Protein AF-A0A7U9SNG9-F1 (afdb_monomer)

Mean predicted aligned error: 2.89 Å

Structure (mmCIF, N/CA/C/O backbone):
data_AF-A0A7U9SNG9-F1
#
_entry.id   AF-A0A7U9SNG9-F1
#
loop_
_atom_site.group_PDB
_atom_site.id
_atom_site.type_symbol
_atom_site.label_atom_id
_atom_site.label_alt_id
_atom_site.label_comp_id
_atom_site.label_asym_id
_atom_site.label_entity_id
_atom_site.label_seq_id
_atom_site.pdbx_PDB_ins_code
_atom_site.Cartn_x
_atom_site.Cartn_y
_atom_site.Cartn_z
_atom_site.occupancy
_atom_site.B_iso_or_equiv
_atom_site.auth_seq_id
_atom_site.auth_comp_id
_atom_site.auth_asym_id
_atom_site.auth_atom_id
_atom_site.pdbx_PDB_model_num
ATOM 1 N N . MET A 1 1 ? -12.067 7.812 3.633 1.00 87.81 1 MET A N 1
ATOM 2 C CA . MET A 1 1 ? -10.683 7.330 3.755 1.00 87.81 1 MET A CA 1
ATOM 3 C C . MET A 1 1 ? -10.363 6.458 2.551 1.00 87.81 1 MET A C 1
ATOM 5 O O . MET A 1 1 ? -11.029 5.440 2.369 1.00 87.81 1 MET A O 1
ATOM 9 N N . ASN A 1 2 ? -9.416 6.870 1.709 1.00 94.56 2 ASN A N 1
ATOM 10 C CA . ASN A 1 2 ? -8.932 6.049 0.591 1.00 94.56 2 ASN A CA 1
ATOM 11 C C . ASN A 1 2 ? -7.917 4.990 1.081 1.00 94.56 2 ASN A C 1
ATOM 13 O O . ASN A 1 2 ? -7.527 4.973 2.253 1.00 94.56 2 ASN A O 1
ATOM 17 N N . PHE A 1 3 ? -7.509 4.075 0.196 1.00 96.81 3 PHE A N 1
ATOM 18 C CA . PHE A 1 3 ? -6.567 3.006 0.546 1.00 96.81 3 PHE A CA 1
ATOM 19 C C . PHE A 1 3 ? -5.218 3.551 1.035 1.00 96.81 3 PHE A C 1
ATOM 21 O O . PHE A 1 3 ? -4.650 3.014 1.987 1.00 96.81 3 PHE A O 1
ATOM 28 N N . TYR A 1 4 ? -4.722 4.625 0.412 1.00 97.12 4 TYR A N 1
ATOM 29 C CA . TYR A 1 4 ? -3.463 5.261 0.795 1.00 97.12 4 TYR A CA 1
ATOM 30 C C . TYR A 1 4 ? -3.521 5.783 2.232 1.00 97.12 4 TYR A C 1
ATOM 32 O O . TYR A 1 4 ? -2.713 5.380 3.065 1.00 97.12 4 TYR A O 1
ATOM 40 N N . GLU A 1 5 ? -4.519 6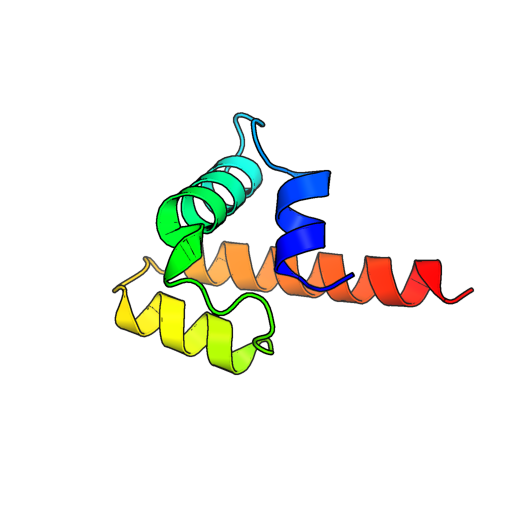.604 2.555 1.00 96.19 5 GLU A N 1
ATOM 41 C CA . GLU A 1 5 ? -4.729 7.144 3.900 1.00 96.19 5 GLU A CA 1
ATOM 42 C C . GLU A 1 5 ? -4.841 6.029 4.947 1.00 96.19 5 GLU A C 1
ATOM 44 O O . GLU A 1 5 ? -4.224 6.108 6.011 1.00 96.19 5 GLU A O 1
ATOM 49 N N . TRP A 1 6 ? -5.575 4.958 4.626 1.00 97.44 6 TRP A N 1
ATOM 50 C CA . TRP A 1 6 ? -5.719 3.804 5.510 1.00 97.44 6 TRP A CA 1
ATOM 51 C C . TRP A 1 6 ? -4.391 3.072 5.742 1.00 97.44 6 TRP A C 1
ATOM 53 O O . TRP A 1 6 ? -4.069 2.731 6.882 1.00 97.44 6 TRP A O 1
ATOM 63 N N . MET A 1 7 ? -3.596 2.856 4.689 1.00 98.00 7 MET A N 1
ATOM 64 C CA . MET A 1 7 ? -2.273 2.232 4.793 1.00 98.00 7 MET A CA 1
ATOM 65 C C . MET A 1 7 ? -1.324 3.069 5.651 1.00 98.00 7 MET A C 1
ATOM 67 O O . MET A 1 7 ? -0.701 2.527 6.568 1.00 98.00 7 MET A O 1
ATOM 71 N N . ILE A 1 8 ? -1.256 4.382 5.401 1.00 97.50 8 ILE A N 1
ATOM 72 C CA . ILE A 1 8 ? -0.398 5.293 6.164 1.00 97.50 8 ILE A CA 1
ATOM 73 C C . ILE A 1 8 ? -0.825 5.321 7.633 1.00 97.50 8 ILE A C 1
ATOM 75 O O . ILE A 1 8 ? -0.003 5.071 8.511 1.00 97.50 8 ILE A O 1
ATOM 79 N N . GLY A 1 9 ? -2.111 5.539 7.916 1.00 96.88 9 GLY A N 1
ATOM 80 C CA . GLY A 1 9 ? -2.611 5.611 9.290 1.00 96.88 9 GLY A CA 1
ATOM 81 C C . GLY A 1 9 ? -2.434 4.308 10.076 1.00 96.88 9 GLY A C 1
ATOM 82 O O . GLY A 1 9 ? -2.219 4.334 11.288 1.00 96.88 9 GLY A O 1
ATOM 83 N N . LYS A 1 10 ? -2.503 3.152 9.405 1.00 96.81 10 LYS A N 1
ATOM 84 C CA . LYS A 1 10 ? -2.475 1.844 10.069 1.00 96.81 10 LYS A CA 1
ATOM 85 C C . LYS A 1 10 ? -1.089 1.217 10.161 1.00 96.81 10 LYS A C 1
ATOM 87 O O . LYS A 1 10 ? -0.848 0.486 11.128 1.00 96.81 10 LYS A O 1
ATOM 92 N N . TYR A 1 11 ? -0.206 1.425 9.185 1.00 98.12 11 TYR A N 1
ATOM 93 C CA . TYR A 1 11 ? 1.032 0.645 9.061 1.00 98.12 11 TYR A CA 1
ATOM 94 C C . TYR A 1 11 ? 2.320 1.458 8.960 1.00 98.12 11 TYR A C 1
ATOM 96 O O . TYR A 1 11 ? 3.369 0.892 9.261 1.00 98.12 11 TYR A O 1
ATOM 104 N N . TYR A 1 12 ? 2.274 2.742 8.599 1.00 97.75 12 TYR A N 1
ATOM 105 C CA . TYR A 1 12 ? 3.491 3.541 8.443 1.00 97.75 12 TYR A CA 1
ATOM 106 C C . TYR A 1 12 ? 4.354 3.546 9.719 1.00 97.75 12 TYR A C 1
ATOM 108 O O . TYR A 1 12 ? 3.842 3.679 10.833 1.00 97.75 12 TYR A O 1
ATOM 116 N N . GLY A 1 13 ? 5.668 3.372 9.548 1.00 96.94 13 GLY A N 1
ATOM 117 C CA . GLY A 1 13 ? 6.648 3.332 10.640 1.00 96.94 13 GLY A CA 1
ATOM 118 C C . GLY A 1 13 ? 6.727 2.010 11.414 1.00 96.94 13 GLY A C 1
ATOM 119 O O . GLY A 1 13 ? 7.444 1.938 12.410 1.00 96.94 13 GLY A O 1
ATOM 120 N N . LYS A 1 14 ? 6.003 0.963 10.998 1.00 97.62 14 LYS A N 1
ATOM 121 C CA . LYS A 1 14 ? 6.103 -0.374 11.605 1.00 97.62 14 LYS A CA 1
ATOM 122 C C . LYS A 1 14 ? 7.149 -1.220 10.886 1.00 97.62 14 LYS A C 1
ATOM 124 O O . LYS A 1 14 ? 7.074 -1.350 9.673 1.00 97.62 14 LYS A O 1
ATOM 129 N N . ASP A 1 15 ? 8.016 -1.882 11.646 1.00 97.50 15 ASP A N 1
ATOM 130 C CA . ASP A 1 15 ? 8.985 -2.866 11.136 1.00 97.50 15 ASP A CA 1
ATOM 131 C C . ASP A 1 15 ? 8.283 -4.192 10.783 1.00 97.50 15 ASP A C 1
ATOM 133 O O . ASP A 1 15 ? 8.271 -5.168 11.534 1.00 97.50 15 ASP A O 1
ATOM 137 N N . THR A 1 16 ? 7.530 -4.160 9.686 1.00 97.31 16 THR A N 1
ATOM 138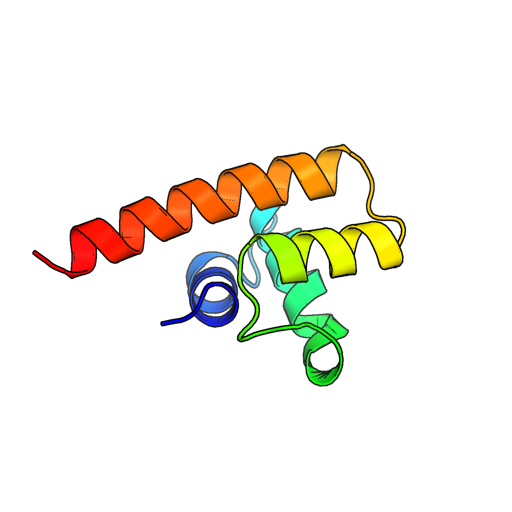 C CA . THR A 1 16 ? 6.751 -5.275 9.141 1.00 97.31 16 THR A CA 1
ATOM 139 C C . THR A 1 16 ? 6.604 -5.069 7.636 1.00 97.31 16 THR A C 1
ATOM 141 O O . THR A 1 16 ? 6.508 -3.916 7.223 1.00 97.31 16 THR A O 1
ATOM 144 N N . PRO A 1 17 ? 6.354 -6.119 6.832 1.00 97.75 17 PRO A N 1
ATOM 145 C CA . PRO A 1 17 ? 6.163 -5.951 5.389 1.00 97.75 17 PRO A CA 1
ATOM 146 C C . PRO A 1 17 ? 5.077 -4.927 5.016 1.00 97.75 17 PRO A C 1
ATOM 148 O O . PRO A 1 17 ? 5.182 -4.209 4.030 1.00 97.75 17 PRO A O 1
ATOM 151 N N . ARG A 1 18 ? 4.006 -4.828 5.819 1.00 98.25 18 ARG A N 1
ATOM 152 C CA . ARG A 1 18 ? 2.931 -3.842 5.597 1.00 98.25 18 ARG A CA 1
ATOM 153 C C . ARG A 1 18 ? 3.380 -2.413 5.884 1.00 98.25 18 ARG A C 1
ATOM 155 O O . ARG A 1 18 ? 2.866 -1.491 5.261 1.00 98.25 18 ARG A O 1
ATOM 162 N N . GLY A 1 19 ? 4.261 -2.247 6.867 1.00 98.25 19 GLY A N 1
ATOM 163 C CA . GLY A 1 19 ? 4.860 -0.960 7.184 1.00 98.25 19 GLY A CA 1
ATOM 164 C C . GLY A 1 19 ? 5.900 -0.555 6.153 1.00 98.25 19 GLY A C 1
ATOM 165 O O . GLY A 1 19 ? 5.902 0.612 5.780 1.00 98.25 19 GLY A O 1
ATOM 166 N N . ASP A 1 20 ? 6.650 -1.514 5.606 1.00 97.31 20 ASP A N 1
ATOM 167 C CA . ASP A 1 20 ? 7.541 -1.292 4.462 1.00 97.31 20 ASP A CA 1
ATOM 168 C C . ASP A 1 20 ? 6.739 -0.812 3.248 1.00 97.31 20 ASP A C 1
ATOM 170 O O . ASP A 1 20 ? 6.990 0.276 2.746 1.00 97.31 20 ASP A O 1
ATOM 174 N N . LEU A 1 21 ? 5.661 -1.520 2.877 1.00 96.88 21 LEU A N 1
ATOM 175 C CA . LEU A 1 21 ? 4.767 -1.090 1.794 1.00 96.88 21 LEU A CA 1
ATOM 176 C C . LEU A 1 21 ? 4.172 0.308 2.046 1.00 96.88 21 LEU A C 1
ATOM 178 O O . LEU A 1 21 ? 4.076 1.117 1.129 1.00 96.88 21 LEU A O 1
ATOM 182 N N . ALA A 1 22 ? 3.761 0.615 3.281 1.00 97.88 22 ALA A N 1
ATOM 183 C CA . ALA A 1 22 ? 3.278 1.954 3.627 1.00 97.88 22 ALA A CA 1
ATOM 184 C C . ALA A 1 22 ? 4.391 3.013 3.531 1.00 97.88 22 ALA A C 1
ATOM 186 O O . ALA A 1 22 ? 4.120 4.156 3.165 1.00 97.88 22 ALA A O 1
ATOM 187 N N . GLY A 1 23 ? 5.627 2.641 3.867 1.00 97.38 23 GLY A N 1
ATOM 188 C CA . GLY A 1 23 ? 6.823 3.457 3.699 1.00 97.38 23 GLY A CA 1
ATOM 189 C C . GLY A 1 23 ? 7.099 3.761 2.232 1.00 97.38 23 GLY A C 1
ATOM 190 O O . GLY A 1 23 ? 7.237 4.931 1.889 1.00 97.38 23 GLY A O 1
ATOM 191 N N . ASP A 1 24 ? 7.070 2.745 1.370 1.00 94.81 24 ASP A N 1
ATOM 192 C CA . ASP A 1 24 ? 7.259 2.882 -0.078 1.00 94.81 24 ASP A CA 1
ATOM 193 C C . ASP A 1 24 ? 6.194 3.800 -0.690 1.00 94.81 24 ASP A C 1
ATOM 195 O O . ASP A 1 24 ? 6.511 4.751 -1.402 1.00 94.81 24 ASP A O 1
ATOM 199 N N . MET A 1 25 ? 4.921 3.591 -0.332 1.00 95.75 25 MET A N 1
ATOM 200 C CA . MET A 1 25 ? 3.818 4.461 -0.757 1.00 95.75 25 MET A CA 1
ATOM 201 C C . MET A 1 25 ? 4.045 5.920 -0.339 1.00 95.75 25 MET A C 1
ATOM 203 O O . MET A 1 25 ? 3.755 6.834 -1.109 1.00 95.75 25 MET A O 1
ATOM 207 N N . LYS A 1 26 ? 4.537 6.147 0.888 1.00 96.12 26 LYS A N 1
ATOM 208 C CA . LYS A 1 26 ? 4.814 7.489 1.419 1.00 96.12 26 LYS A CA 1
ATOM 209 C C . LYS A 1 26 ? 6.053 8.119 0.787 1.00 96.12 26 LYS A C 1
ATOM 211 O O . LYS A 1 26 ? 6.107 9.338 0.674 1.00 96.12 26 LYS A O 1
ATOM 216 N N . HIS A 1 27 ? 7.047 7.321 0.410 1.00 94.62 27 HIS A N 1
ATOM 217 C CA . HIS A 1 27 ? 8.234 7.809 -0.282 1.00 94.62 27 HIS A CA 1
ATOM 218 C C . HIS A 1 27 ? 7.884 8.292 -1.693 1.00 94.62 27 HIS A C 1
ATOM 220 O O . HIS A 1 27 ? 8.289 9.379 -2.092 1.00 94.62 27 HIS A O 1
ATOM 226 N N . GLU A 1 28 ? 7.031 7.542 -2.390 1.00 90.75 28 GLU A N 1
ATOM 227 C CA . GLU A 1 28 ? 6.524 7.856 -3.730 1.00 90.75 28 GLU A CA 1
ATOM 228 C C . GLU A 1 28 ? 5.300 8.790 -3.704 1.00 90.75 28 GLU A C 1
ATOM 230 O O . GLU A 1 28 ? 4.467 8.766 -4.609 1.00 90.75 28 GLU A O 1
ATOM 235 N N . GLU A 1 29 ? 5.147 9.619 -2.664 1.00 85.50 29 GLU A N 1
ATOM 236 C CA . GLU A 1 29 ? 3.918 10.377 -2.402 1.00 85.50 29 GLU A CA 1
ATOM 237 C C . GLU A 1 29 ? 3.456 11.246 -3.588 1.00 85.50 29 GLU A C 1
ATOM 239 O O . GLU A 1 29 ? 2.252 11.410 -3.785 1.00 85.50 29 GLU A O 1
ATOM 244 N N . ASP A 1 30 ? 4.366 11.789 -4.394 1.00 87.31 30 ASP A N 1
ATOM 245 C CA . ASP A 1 30 ? 4.007 12.636 -5.540 1.00 87.31 30 ASP A CA 1
ATOM 246 C C . ASP A 1 30 ? 3.575 11.834 -6.783 1.00 87.31 30 ASP A C 1
ATOM 248 O O . ASP A 1 30 ? 2.812 12.340 -7.608 1.00 87.31 30 ASP A O 1
ATOM 252 N N . GLY A 1 31 ? 4.031 10.583 -6.919 1.00 90.81 31 GLY A N 1
ATOM 253 C CA . GLY A 1 31 ? 3.765 9.718 -8.077 1.00 90.81 31 GLY A CA 1
ATOM 254 C C . GLY A 1 31 ? 2.739 8.611 -7.824 1.00 90.81 31 GLY A C 1
ATOM 255 O O . GLY A 1 31 ? 2.126 8.104 -8.767 1.00 90.81 31 GLY A O 1
ATOM 256 N N . PHE A 1 32 ? 2.526 8.234 -6.563 1.00 94.56 32 PHE A N 1
ATOM 257 C CA . PHE A 1 32 ? 1.642 7.139 -6.192 1.00 94.56 32 PHE A CA 1
ATOM 258 C C . PHE A 1 32 ? 0.164 7.491 -6.464 1.00 94.56 32 PHE A C 1
ATOM 260 O O . PHE A 1 32 ? -0.303 8.564 -6.065 1.00 94.56 32 PHE A O 1
ATOM 267 N N . PRO A 1 33 ? -0.635 6.602 -7.089 1.00 95.38 33 PRO A N 1
ATOM 268 C CA . PRO A 1 33 ? -2.040 6.871 -7.403 1.00 95.38 33 PRO A CA 1
ATOM 269 C C . PRO A 1 33 ? -2.944 6.762 -6.157 1.00 95.38 33 PRO A C 1
ATOM 271 O O . PRO A 1 33 ? -3.686 5.796 -6.001 1.00 95.38 33 PRO A O 1
ATOM 274 N N . LYS A 1 34 ? -2.908 7.766 -5.269 1.00 93.69 34 LYS A N 1
ATOM 275 C CA . LYS A 1 34 ? -3.603 7.769 -3.958 1.00 93.69 34 LYS A CA 1
ATOM 276 C C . LYS A 1 34 ? -5.116 7.573 -4.042 1.00 93.69 34 LYS A C 1
ATOM 278 O O . LYS A 1 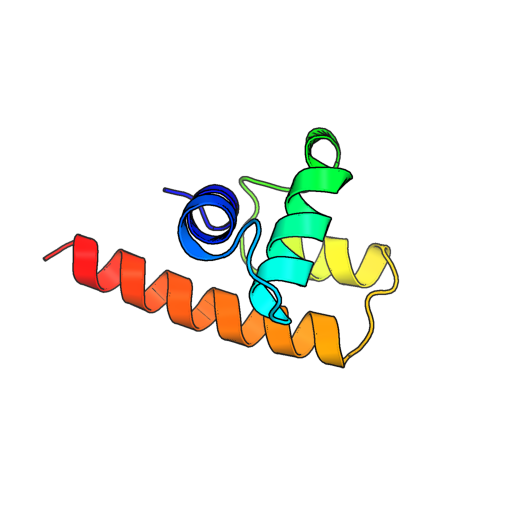34 ? -5.687 6.860 -3.221 1.00 93.69 34 LYS A O 1
ATOM 283 N N . ASP A 1 35 ? -5.736 8.183 -5.048 1.00 92.62 35 ASP A N 1
ATOM 284 C CA . ASP A 1 35 ? -7.177 8.083 -5.323 1.00 92.62 35 ASP A CA 1
ATOM 285 C C . ASP A 1 35 ? -7.498 6.989 -6.353 1.00 92.62 35 ASP A C 1
ATOM 287 O O . ASP A 1 35 ? -8.601 6.920 -6.895 1.00 92.62 35 ASP A O 1
ATOM 291 N N . GLY A 1 36 ? -6.511 6.145 -6.666 1.00 91.00 36 GLY A N 1
ATOM 292 C CA . GLY A 1 36 ? -6.675 5.011 -7.554 1.00 91.00 36 GLY A CA 1
ATOM 293 C C . GLY A 1 36 ? -7.500 3.900 -6.924 1.00 91.00 36 GLY A C 1
ATOM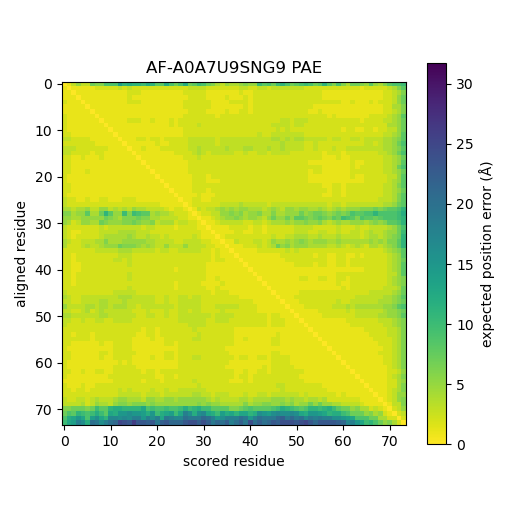 294 O O . GLY A 1 36 ? -7.424 3.628 -5.725 1.00 91.00 36 GLY A O 1
ATOM 295 N N . ASP A 1 37 ? -8.267 3.219 -7.769 1.00 95.62 37 ASP A N 1
ATOM 296 C CA . ASP A 1 37 ? -8.857 1.944 -7.401 1.00 95.62 37 ASP A CA 1
ATOM 297 C C . ASP A 1 37 ? -7.791 0.836 -7.345 1.00 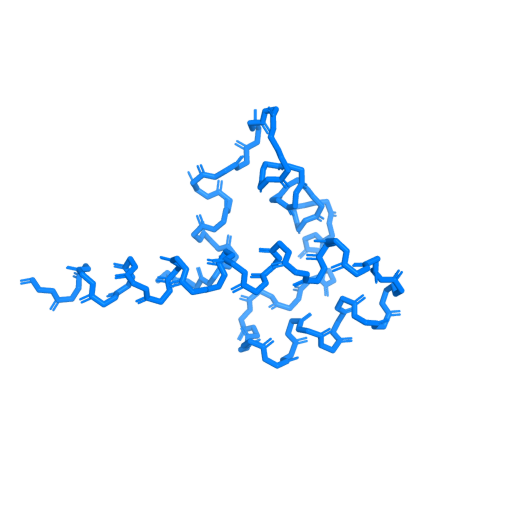95.62 37 ASP A C 1
ATOM 299 O O . ASP A 1 37 ? -6.601 1.031 -7.628 1.00 95.62 37 ASP A O 1
ATOM 303 N N . ARG A 1 38 ? -8.242 -0.368 -6.991 1.00 97.19 38 ARG A N 1
ATOM 304 C CA . ARG A 1 38 ? -7.385 -1.547 -6.891 1.00 97.19 38 ARG A CA 1
ATOM 305 C C . ARG A 1 38 ? -6.581 -1.797 -8.164 1.00 97.19 38 ARG A C 1
ATOM 307 O O . ARG A 1 38 ? -5.430 -2.213 -8.068 1.00 97.19 38 ARG A O 1
ATOM 314 N N . GLN A 1 39 ? -7.199 -1.619 -9.332 1.00 97.94 39 GLN A N 1
ATOM 315 C CA . GLN A 1 39 ? -6.571 -1.940 -10.608 1.00 97.94 39 GLN A CA 1
ATOM 316 C C . GLN A 1 39 ? -5.515 -0.896 -10.954 1.00 97.94 39 GLN A C 1
ATOM 318 O O . GLN A 1 39 ? -4.394 -1.264 -11.276 1.00 97.94 39 GLN A O 1
ATOM 323 N N . ARG A 1 40 ? -5.818 0.391 -10.772 1.00 97.50 40 ARG A N 1
ATOM 324 C CA . ARG A 1 40 ? -4.865 1.475 -11.020 1.00 97.50 40 ARG A CA 1
ATOM 325 C C . ARG A 1 40 ? -3.609 1.358 -10.157 1.00 97.50 40 ARG A C 1
ATOM 327 O O . ARG A 1 40 ? -2.514 1.643 -10.633 1.00 97.50 40 ARG A O 1
ATOM 334 N N . ILE A 1 41 ? -3.755 0.950 -8.895 1.00 97.19 41 ILE A N 1
ATOM 335 C CA . ILE A 1 41 ? -2.599 0.723 -8.019 1.00 97.19 41 ILE A CA 1
ATOM 336 C C . ILE A 1 41 ? -1.827 -0.535 -8.445 1.00 97.19 41 ILE A C 1
ATOM 338 O O . ILE A 1 41 ? -0.601 -0.512 -8.428 1.00 97.19 41 ILE A O 1
ATOM 342 N N . LEU A 1 42 ? -2.505 -1.609 -8.875 1.00 97.25 42 LEU A N 1
ATOM 343 C CA . LEU A 1 42 ? -1.826 -2.787 -9.436 1.00 97.25 42 LEU A CA 1
ATOM 344 C C . LEU A 1 42 ? -1.011 -2.439 -10.680 1.00 97.25 42 LEU A C 1
ATOM 346 O O . LEU A 1 42 ? 0.146 -2.833 -10.750 1.00 97.25 42 LEU A O 1
ATOM 350 N N . ASP A 1 43 ? -1.589 -1.685 -11.614 1.00 97.56 43 ASP A N 1
ATOM 351 C CA . ASP A 1 43 ? -0.914 -1.271 -12.845 1.00 97.56 43 ASP A CA 1
ATOM 352 C C . ASP A 1 43 ? 0.309 -0.391 -12.537 1.00 97.56 43 ASP A C 1
ATOM 354 O O . ASP A 1 43 ? 1.350 -0.522 -13.174 1.00 97.56 43 ASP A O 1
ATOM 358 N N . TYR A 1 44 ? 0.211 0.479 -11.524 1.00 96.56 44 TYR A N 1
ATOM 359 C CA . TYR A 1 44 ? 1.348 1.266 -11.044 1.00 96.56 44 TYR A CA 1
ATOM 360 C C . TYR A 1 44 ? 2.460 0.378 -10.471 1.00 96.56 44 TYR A C 1
ATOM 362 O O . TYR A 1 44 ? 3.618 0.539 -10.844 1.00 96.56 44 TYR A O 1
ATOM 370 N N . LEU A 1 45 ? 2.126 -0.575 -9.593 1.00 95.88 45 LEU A N 1
ATOM 371 C CA . LEU A 1 45 ? 3.116 -1.477 -8.996 1.00 95.88 45 LEU A CA 1
ATOM 372 C C . LEU A 1 45 ? 3.789 -2.366 -10.054 1.00 95.88 45 LEU A C 1
ATOM 374 O O . LEU A 1 45 ? 5.000 -2.566 -10.000 1.00 95.88 45 LEU A O 1
ATOM 378 N N . ASP A 1 46 ? 3.022 -2.857 -11.028 1.00 95.19 46 ASP A N 1
ATOM 379 C CA . ASP A 1 46 ? 3.540 -3.628 -12.161 1.00 95.19 46 ASP A CA 1
ATOM 380 C C . ASP A 1 46 ? 4.467 -2.776 -13.045 1.00 95.19 46 ASP A C 1
ATOM 382 O O . ASP A 1 46 ? 5.578 -3.192 -13.368 1.00 95.19 46 ASP A O 1
ATOM 386 N N . GLY A 1 47 ? 4.077 -1.530 -13.340 1.00 95.56 47 GLY A N 1
ATOM 387 C CA . GLY A 1 47 ? 4.909 -0.567 -14.070 1.00 95.56 47 GLY A CA 1
ATOM 388 C C . GLY A 1 47 ? 6.204 -0.179 -13.345 1.00 95.56 47 GLY A C 1
ATOM 389 O O . GLY A 1 47 ? 7.182 0.193 -13.994 1.00 95.56 47 GLY A O 1
ATOM 390 N N . MET A 1 48 ? 6.233 -0.312 -12.017 1.00 94.00 48 MET A N 1
ATOM 391 C CA . MET A 1 48 ? 7.428 -0.151 -11.180 1.00 94.00 48 MET A CA 1
ATOM 392 C C . MET A 1 48 ? 8.236 -1.451 -11.021 1.00 94.00 48 MET A C 1
ATOM 394 O O . MET A 1 48 ? 9.205 -1.475 -10.263 1.00 94.00 48 MET A O 1
ATOM 398 N N . PHE A 1 49 ? 7.866 -2.524 -11.730 1.00 95.06 49 PHE A N 1
ATOM 399 C CA . PHE A 1 49 ? 8.483 -3.852 -11.639 1.00 95.06 49 PHE A CA 1
ATOM 400 C C . PHE A 1 49 ? 8.496 -4.417 -10.210 1.00 95.06 49 PHE A C 1
ATOM 402 O O . PHE A 1 49 ? 9.463 -5.058 -9.789 1.00 95.06 49 PHE A O 1
ATOM 409 N N . ALA A 1 50 ? 7.428 -4.172 -9.444 1.00 95.00 50 ALA A N 1
ATOM 410 C CA . ALA A 1 50 ? 7.294 -4.713 -8.099 1.00 95.00 50 ALA A CA 1
ATOM 411 C C . ALA A 1 50 ? 7.359 -6.249 -8.111 1.00 95.00 50 ALA A C 1
ATOM 413 O O . ALA A 1 50 ? 6.779 -6.907 -8.975 1.00 95.00 50 ALA A O 1
ATOM 414 N N . CYS A 1 51 ? 8.037 -6.834 -7.121 1.00 96.00 51 CYS A N 1
ATOM 415 C CA . CYS A 1 51 ? 8.122 -8.286 -7.006 1.00 96.00 51 CYS A CA 1
ATOM 416 C C . CYS A 1 51 ? 6.763 -8.925 -6.676 1.00 96.00 51 CYS A C 1
ATOM 418 O O . CYS A 1 51 ? 5.866 -8.291 -6.103 1.00 96.00 51 CYS A O 1
ATOM 420 N N . ASP A 1 52 ? 6.639 -10.220 -6.973 1.00 97.00 52 ASP A N 1
ATOM 421 C CA . ASP A 1 52 ? 5.426 -11.000 -6.714 1.00 97.00 52 ASP A CA 1
ATOM 422 C C . ASP A 1 52 ? 5.001 -10.941 -5.240 1.00 97.00 52 ASP A C 1
ATOM 424 O O . ASP A 1 52 ? 3.804 -10.875 -4.938 1.00 97.00 52 ASP A O 1
ATOM 428 N N . GLU A 1 53 ? 5.958 -10.914 -4.306 1.00 96.81 53 GLU A N 1
ATOM 429 C CA . GLU A 1 53 ? 5.679 -10.771 -2.879 1.00 96.81 53 GLU A CA 1
ATOM 430 C C . GLU A 1 53 ? 5.041 -9.420 -2.542 1.00 96.81 53 GLU A C 1
ATOM 432 O O . GLU A 1 53 ? 4.080 -9.383 -1.766 1.00 96.81 53 GLU A O 1
ATOM 437 N N . CYS A 1 54 ? 5.515 -8.325 -3.145 1.00 96.81 54 CYS A N 1
ATOM 438 C CA . CYS A 1 54 ? 4.939 -6.991 -2.970 1.00 96.81 54 CYS A CA 1
ATOM 439 C C . CYS A 1 54 ? 3.509 -6.941 -3.527 1.00 96.81 54 CYS A C 1
ATOM 441 O O . CYS A 1 54 ? 2.577 -6.529 -2.829 1.00 96.81 54 CYS A O 1
ATOM 443 N N . ILE A 1 55 ? 3.288 -7.481 -4.730 1.00 97.94 55 ILE A N 1
ATOM 444 C CA . ILE A 1 55 ? 1.954 -7.576 -5.340 1.00 97.94 55 ILE A CA 1
ATOM 445 C C . ILE A 1 55 ? 1.006 -8.430 -4.484 1.00 97.94 55 ILE A C 1
ATOM 447 O O . ILE A 1 55 ? -0.160 -8.073 -4.269 1.00 97.94 55 ILE A O 1
ATOM 451 N N . ALA A 1 56 ? 1.475 -9.568 -3.971 1.00 98.12 56 ALA A N 1
ATOM 452 C CA . ALA A 1 56 ? 0.687 -10.431 -3.097 1.00 98.12 56 ALA A CA 1
ATOM 453 C C . ALA A 1 56 ? 0.349 -9.739 -1.769 1.00 98.12 56 ALA A C 1
ATOM 455 O O . ALA A 1 56 ? -0.779 -9.864 -1.276 1.00 98.12 56 ALA A O 1
ATOM 456 N N . LEU A 1 57 ? 1.297 -8.995 -1.199 1.00 98.38 57 LEU A N 1
ATOM 457 C CA . LEU A 1 57 ? 1.092 -8.211 0.010 1.00 98.38 57 LEU A CA 1
ATOM 458 C C . LEU A 1 57 ? 0.069 -7.096 -0.214 1.00 98.38 57 LEU A C 1
ATOM 460 O O . LEU A 1 57 ? -0.882 -6.998 0.564 1.00 98.38 57 LEU A O 1
ATOM 464 N N . PHE A 1 58 ? 0.195 -6.333 -1.300 1.00 98.12 58 PHE A N 1
ATOM 465 C CA . PHE A 1 58 ? -0.782 -5.322 -1.696 1.00 98.12 58 PHE A CA 1
ATOM 466 C C . PHE A 1 58 ? -2.194 -5.918 -1.777 1.00 98.12 58 PHE A C 1
ATOM 468 O O . PHE A 1 58 ? -3.118 -5.413 -1.139 1.00 98.12 58 PHE A O 1
ATOM 475 N N . LYS A 1 59 ? -2.370 -7.053 -2.473 1.00 98.31 59 LYS A N 1
ATOM 476 C CA . LYS A 1 59 ? -3.679 -7.726 -2.597 1.00 98.31 59 LYS A CA 1
ATOM 477 C C . LYS A 1 59 ? -4.269 -8.100 -1.232 1.00 98.31 59 LYS A C 1
ATOM 479 O O . LYS A 1 59 ? -5.483 -8.010 -1.045 1.00 98.31 59 LYS A O 1
ATOM 484 N N . ARG A 1 60 ? -3.430 -8.520 -0.276 1.00 98.31 60 ARG A N 1
ATOM 485 C CA . ARG A 1 60 ? -3.858 -8.815 1.103 1.00 98.31 60 ARG A CA 1
ATOM 486 C C . ARG A 1 60 ? -4.266 -7.545 1.848 1.00 98.31 60 ARG A C 1
ATOM 488 O O . ARG A 1 60 ? -5.318 -7.554 2.480 1.00 98.31 60 ARG A O 1
ATOM 495 N N . CYS A 1 61 ? -3.474 -6.477 1.759 1.00 98.19 61 CYS A N 1
ATOM 496 C CA . CYS A 1 61 ? -3.787 -5.186 2.374 1.00 98.19 61 CYS A CA 1
ATOM 497 C C . CYS A 1 61 ? -5.086 -4.595 1.819 1.00 98.19 61 CYS A C 1
ATOM 499 O O . CYS A 1 61 ? -5.908 -4.125 2.597 1.00 98.19 61 CYS A O 1
ATOM 501 N N . TRP A 1 62 ? -5.317 -4.690 0.507 1.00 98.12 62 TRP A N 1
ATOM 502 C CA . TRP A 1 62 ? -6.547 -4.213 -0.125 1.00 98.12 62 TRP A CA 1
ATOM 503 C C . TRP A 1 62 ? -7.794 -4.905 0.431 1.00 98.12 62 TRP A C 1
ATOM 505 O O . TRP A 1 62 ? -8.757 -4.254 0.820 1.00 98.12 62 TRP A O 1
ATOM 515 N N . ARG A 1 63 ? -7.760 -6.236 0.546 1.00 97.88 63 ARG A N 1
ATOM 516 C CA . ARG A 1 63 ? -8.867 -7.004 1.132 1.00 97.88 63 ARG A CA 1
ATOM 517 C C . ARG A 1 63 ? -9.133 -6.607 2.589 1.00 97.88 63 ARG A C 1
ATOM 519 O O . ARG A 1 63 ? -10.278 -6.601 3.031 1.00 97.88 63 ARG A O 1
ATOM 526 N N . ASP A 1 64 ? -8.079 -6.339 3.356 1.00 97.62 64 ASP A N 1
ATOM 527 C CA . ASP A 1 64 ? -8.209 -5.914 4.752 1.00 97.62 64 ASP A CA 1
ATOM 528 C C . ASP A 1 64 ? -8.765 -4.475 4.848 1.00 97.62 64 ASP A C 1
ATOM 530 O O . ASP A 1 64 ? -9.554 -4.193 5.750 1.00 97.62 64 ASP A O 1
ATOM 534 N N . TYR A 1 65 ? -8.426 -3.601 3.893 1.00 96.94 65 TYR A N 1
ATOM 535 C CA . TYR A 1 65 ? -9.011 -2.267 3.733 1.00 96.94 65 TYR A CA 1
ATOM 536 C C . TYR A 1 65 ? -10.508 -2.328 3.409 1.00 96.94 65 TYR A C 1
ATOM 538 O O . TYR A 1 65 ? -11.298 -1.697 4.104 1.00 96.94 65 TYR A O 1
ATOM 546 N N . GLU A 1 66 ? -10.920 -3.136 2.427 1.00 95.81 66 GLU A N 1
ATOM 547 C CA . GLU A 1 66 ? -12.336 -3.289 2.056 1.00 95.81 66 GLU A CA 1
ATOM 548 C C . GLU A 1 66 ? -13.193 -3.740 3.243 1.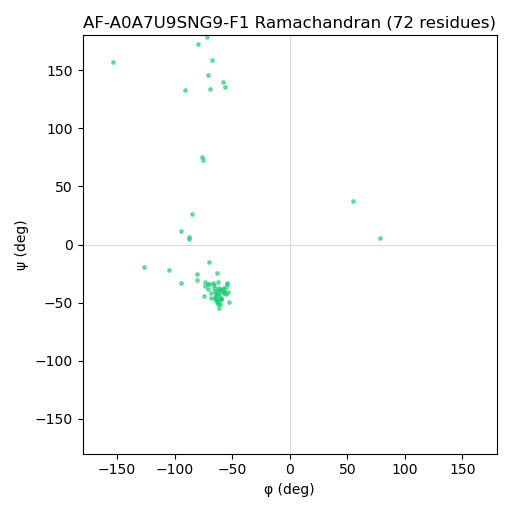00 95.81 66 GLU A C 1
ATOM 550 O O . GLU A 1 66 ? -14.292 -3.231 3.452 1.00 95.81 66 GLU A O 1
ATOM 555 N N . LYS A 1 67 ? -12.669 -4.660 4.062 1.00 96.12 67 LYS A N 1
ATOM 556 C CA . LYS A 1 67 ? -13.331 -5.087 5.301 1.00 96.12 67 LYS A CA 1
ATOM 557 C C . LYS A 1 67 ? -13.437 -3.956 6.318 1.00 96.12 67 LYS A C 1
ATOM 559 O O . LYS A 1 67 ? -14.504 -3.767 6.885 1.00 96.12 67 LYS A O 1
ATOM 564 N N . ALA A 1 68 ? -12.353 -3.210 6.537 1.00 94.00 68 ALA A N 1
ATOM 565 C CA . ALA A 1 68 ? -12.354 -2.092 7.476 1.00 94.00 68 ALA A CA 1
ATOM 566 C 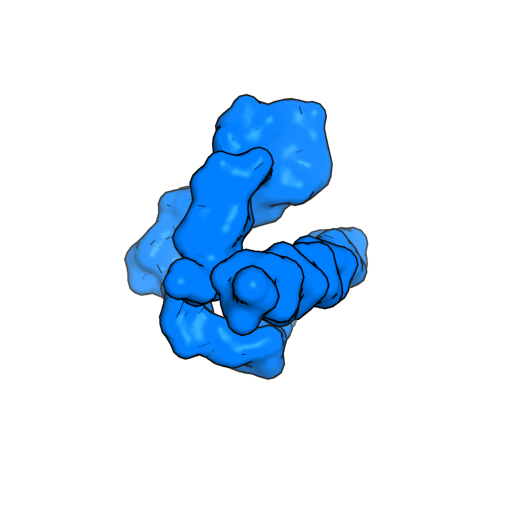C . ALA A 1 68 ? -13.381 -1.021 7.077 1.00 94.00 68 ALA A C 1
ATOM 568 O O . ALA A 1 68 ? -14.181 -0.615 7.911 1.00 94.00 68 ALA A O 1
ATOM 569 N N . VAL A 1 69 ? -13.422 -0.637 5.798 1.00 90.94 69 VAL A N 1
ATOM 570 C CA . VAL A 1 69 ? -14.384 0.357 5.296 1.00 90.94 69 VAL A CA 1
ATOM 571 C C . VAL A 1 69 ? -15.826 -0.150 5.381 1.00 90.94 69 VAL A C 1
ATOM 573 O O . VAL A 1 69 ?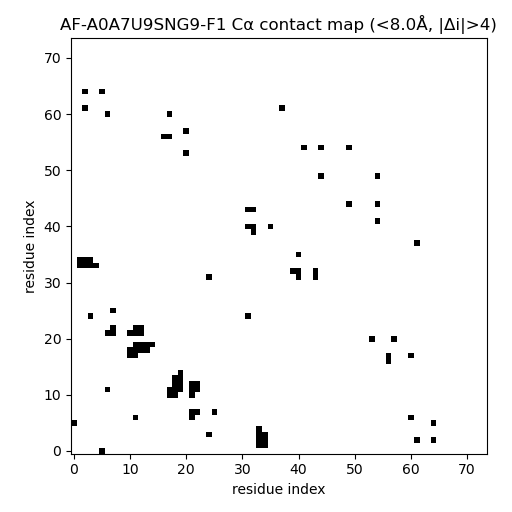 -16.728 0.623 5.695 1.00 90.94 69 VAL A O 1
ATOM 576 N N . ALA A 1 70 ? -16.065 -1.440 5.131 1.00 89.44 70 ALA A N 1
ATOM 577 C CA . ALA A 1 70 ? -17.397 -2.027 5.270 1.00 89.44 70 ALA A CA 1
ATOM 578 C C . ALA A 1 70 ? -17.887 -2.066 6.730 1.00 89.44 70 ALA A C 1
ATOM 580 O O . ALA A 1 70 ? -19.087 -1.931 6.971 1.00 89.44 70 ALA A O 1
ATOM 581 N N . ASP A 1 71 ? -16.980 -2.249 7.693 1.00 82.56 71 ASP A N 1
ATOM 582 C CA . ASP A 1 71 ? -17.311 -2.276 9.120 1.00 82.56 71 ASP A CA 1
ATOM 583 C C . ASP A 1 71 ? -17.462 -0.869 9.726 1.00 82.56 71 ASP A C 1
ATOM 585 O O . ASP A 1 71 ? -18.287 -0.695 10.616 1.00 82.56 71 ASP A O 1
ATOM 589 N N . GLU A 1 72 ? -16.744 0.145 9.225 1.00 71.81 72 GLU A N 1
ATOM 590 C CA . GLU A 1 72 ? -16.914 1.557 9.627 1.00 71.81 72 GLU A CA 1
ATOM 591 C C . GLU A 1 72 ? -18.233 2.182 9.132 1.00 71.81 72 GLU A C 1
ATOM 593 O O . GLU A 1 72 ? -18.639 3.239 9.610 1.00 71.81 72 GLU A O 1
ATOM 598 N N . GLY A 1 73 ? -18.909 1.542 8.172 1.00 59.34 73 GLY A N 1
ATOM 599 C CA . GLY A 1 73 ? -20.225 1.945 7.667 1.00 59.34 73 GLY A CA 1
ATOM 600 C C . GLY A 1 73 ? -21.424 1.376 8.441 1.00 59.34 73 GLY A C 1
ATOM 601 O O . GLY A 1 73 ? -22.558 1.566 7.996 1.00 59.34 73 GLY A O 1
ATOM 602 N N . LYS A 1 74 ? -21.190 0.652 9.544 1.00 48.22 74 LYS A N 1
ATOM 603 C CA . LYS A 1 74 ? -22.218 0.161 10.479 1.00 48.22 74 LYS A CA 1
ATOM 604 C C . LYS A 1 74 ? -22.278 1.022 11.733 1.00 48.22 74 LYS A C 1
ATOM 606 O O . LYS A 1 74 ? -23.401 1.150 12.266 1.00 48.22 74 LYS A O 1
#

Foldseek 3Di:
DFLLVVLLVPQDPDPDLSNVLNVVCVVCVVPQPRVDDPVVNLVVCVVVVHDPVSSVVSVVSVVVVVVVVVVVVD

Solvent-accessible surface area (backbone atoms only — not comparable to full-atom 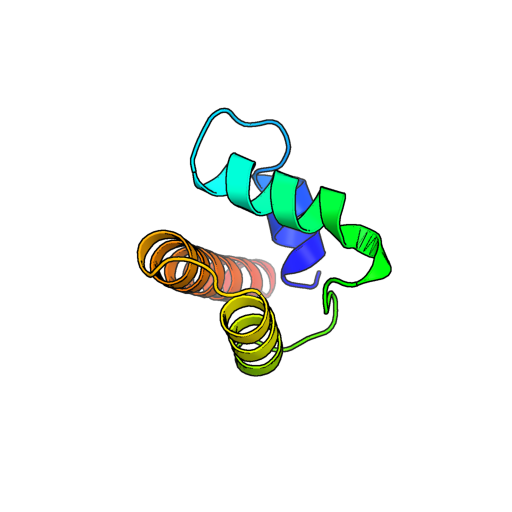values): 4299 Å² total; per-residue (Å²): 133,50,69,49,59,50,37,43,76,73,26,45,88,40,102,44,75,63,9,48,53,22,42,52,50,60,72,40,55,92,75,50,63,53,90,44,55,76,64,57,43,48,53,51,42,55,75,68,66,55,49,70,67,55,55,52,46,50,57,52,50,50,55,54,46,56,52,51,58,60,59,74,74,110

Radius of gyration: 11.72 Å; Cα contacts (8 Å, |Δi|>4): 50; chains: 1; bounding box: 31×24×26 Å

Sequence (74 aa):
MNFYEWMIGKYYGKDTPRGDLAGDMKHEEDGFPKDGDRQRILDYLDGMFACDECIALFKRCWRDYEKAVADEGK

Nearest PDB structures (foldseek):
  2kvs-assembly1_A  TM=6.293E-01  e=2.396E-01  Staphylococcus aureus subsp. aureus MW2
  7w4d-assembly1_H  TM=3.367E-01  e=5.116E+00  Sus scrofa

Secondary structure (DSSP, 8-state):
--HHHHHHHHHTT-SSHHHHHHHHHHHTTTTS-TT--HHHHHHHHHHTT--HHHHHHHHHHHHHHHHHHHHHT-

pLDDT: mean 94.21, std 7.97, range [48.22, 98.38]